Protein AF-A0AAV1ZZS0-F1 (afdb_monomer)

Radius of gyration: 20.12 Å; Cα contacts (8 Å, |Δi|>4): 157; chains: 1; bounding box: 24×25×69 Å

Foldseek 3Di:
DDWDDPQFFWWKWKFKDKQQQTDDIDIDTHNDFDWDWDWDDDPTIIIITIFTHGRDNCTCVVVNVDGRPPPPDDDDVVVVVVVVVVVD

Nearest PDB structures (foldseek):
  2l03-assembly1_A  TM=5.715E-01  e=2.744E+00  Homo sapiens

Mean predicted aligned error: 10.87 Å

Structure (mmCIF, N/CA/C/O backbone):
data_AF-A0AAV1ZZS0-F1
#
_entry.id   AF-A0AAV1ZZS0-F1
#
loop_
_atom_site.group_PDB
_atom_site.id
_atom_site.type_symbol
_atom_site.label_atom_id
_atom_site.label_alt_id
_atom_site.label_comp_id
_atom_site.label_asym_id
_atom_site.label_entity_id
_atom_site.label_seq_id
_atom_site.pdbx_PDB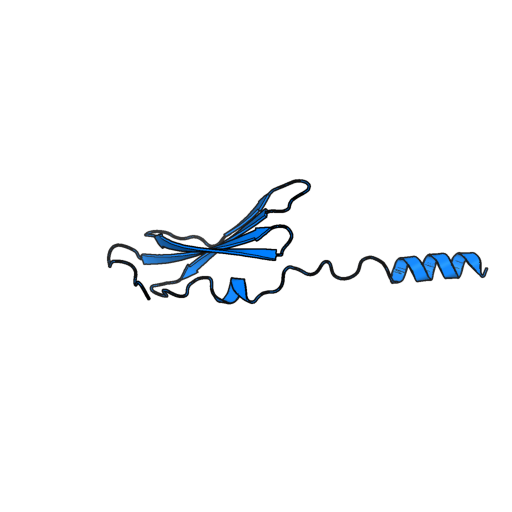_ins_code
_atom_site.Cartn_x
_atom_site.Cartn_y
_atom_site.Cartn_z
_atom_site.occupancy
_atom_site.B_iso_or_equiv
_atom_site.auth_seq_id
_atom_site.auth_comp_id
_atom_site.auth_asym_id
_atom_site.auth_atom_id
_atom_site.pdbx_PDB_model_num
ATOM 1 N N . MET A 1 1 ? -2.462 -8.416 -16.833 1.00 53.25 1 MET A N 1
ATOM 2 C CA . MET A 1 1 ? -1.575 -7.869 -15.785 1.00 53.25 1 MET A CA 1
ATOM 3 C C . MET A 1 1 ? -0.847 -6.710 -16.436 1.00 53.25 1 MET A C 1
ATOM 5 O O . MET A 1 1 ? -0.203 -6.944 -17.447 1.00 53.25 1 MET A O 1
ATOM 9 N N . THR A 1 2 ? -1.083 -5.476 -15.994 1.00 66.81 2 THR A N 1
ATOM 10 C CA . THR A 1 2 ? -0.555 -4.286 -16.681 1.00 66.81 2 THR A CA 1
ATOM 11 C C . THR A 1 2 ? 0.788 -3.921 -16.070 1.00 66.81 2 THR A C 1
ATOM 13 O O . THR A 1 2 ? 0.862 -3.664 -14.870 1.00 66.81 2 THR A O 1
ATOM 16 N N . GLU A 1 3 ? 1.841 -3.945 -16.878 1.00 73.00 3 GLU A N 1
ATOM 17 C CA . GLU A 1 3 ? 3.172 -3.498 -16.474 1.00 73.00 3 GLU A CA 1
ATOM 18 C C . GLU A 1 3 ? 3.284 -1.975 -16.570 1.00 73.00 3 GLU A C 1
ATOM 20 O O . GLU A 1 3 ? 2.612 -1.329 -17.377 1.00 73.00 3 GLU A O 1
ATOM 25 N N . CYS A 1 4 ? 4.128 -1.394 -15.720 1.00 82.62 4 CYS A N 1
ATOM 26 C CA . CYS A 1 4 ? 4.386 0.037 -15.758 1.00 82.62 4 CYS A CA 1
ATOM 27 C C . CYS A 1 4 ? 5.189 0.424 -17.001 1.00 82.62 4 CYS A C 1
ATOM 29 O O . CYS A 1 4 ? 6.077 -0.308 -17.433 1.00 82.62 4 CYS A O 1
ATOM 31 N N . SER A 1 5 ? 4.896 1.606 -17.550 1.00 83.25 5 SER A N 1
ATOM 32 C CA . SER A 1 5 ? 5.686 2.179 -18.643 1.00 83.25 5 SER A CA 1
ATOM 33 C C . SER A 1 5 ? 7.156 2.342 -18.237 1.00 83.25 5 SER A C 1
ATOM 35 O O . SER A 1 5 ? 7.452 2.530 -17.056 1.00 83.25 5 SER A O 1
ATOM 37 N N . GLY A 1 6 ? 8.074 2.350 -19.208 1.00 79.75 6 GLY A N 1
ATOM 38 C CA . GLY A 1 6 ? 9.516 2.472 -18.947 1.00 79.75 6 GLY A CA 1
ATOM 39 C C . GLY A 1 6 ? 9.951 3.761 -18.232 1.00 79.75 6 GLY A C 1
ATOM 40 O O . GLY A 1 6 ? 11.065 3.812 -17.726 1.00 79.75 6 GLY A O 1
ATOM 41 N N . GLY A 1 7 ? 9.086 4.781 -18.161 1.00 82.25 7 GLY A N 1
ATOM 42 C CA . GLY A 1 7 ? 9.331 6.007 -17.396 1.00 82.25 7 GLY A CA 1
ATOM 43 C C . GLY A 1 7 ? 9.068 5.881 -15.891 1.00 82.25 7 GLY A C 1
ATOM 44 O O . GLY A 1 7 ? 9.361 6.813 -15.151 1.00 82.25 7 GLY A O 1
ATOM 45 N N . SER A 1 8 ? 8.508 4.765 -15.420 1.00 85.44 8 SER A N 1
ATOM 46 C CA . SER A 1 8 ? 8.262 4.504 -13.999 1.00 85.44 8 SER A CA 1
ATOM 47 C C . SER A 1 8 ? 9.272 3.494 -13.459 1.00 85.44 8 SER A C 1
ATOM 49 O O . SER A 1 8 ? 9.512 2.457 -14.075 1.00 85.44 8 SER A O 1
ATOM 51 N N . ASN A 1 9 ? 9.822 3.760 -12.276 1.00 89.00 9 ASN A N 1
ATOM 52 C CA . ASN A 1 9 ? 10.805 2.873 -11.645 1.00 89.00 9 ASN A CA 1
ATOM 53 C C . ASN A 1 9 ? 10.141 1.834 -10.732 1.00 89.00 9 ASN A C 1
ATOM 55 O O . ASN A 1 9 ? 10.682 0.744 -10.527 1.00 89.00 9 ASN A O 1
ATOM 59 N N . PHE A 1 10 ? 8.951 2.151 -10.211 1.00 91.69 10 PHE A N 1
ATOM 60 C CA . PHE A 1 10 ? 8.268 1.354 -9.200 1.00 91.69 10 PHE A CA 1
ATOM 61 C C . PHE A 1 10 ? 6.805 1.085 -9.557 1.00 91.69 10 PHE A C 1
ATOM 63 O O . PHE A 1 10 ? 6.083 1.944 -10.067 1.00 91.69 10 PHE A O 1
ATOM 70 N N . CYS A 1 11 ? 6.349 -0.114 -9.203 1.00 92.62 11 CYS A N 1
ATOM 71 C CA . CYS A 1 11 ? 4.945 -0.416 -8.979 1.00 92.62 11 CYS A CA 1
ATOM 72 C C . CYS A 1 11 ? 4.641 -0.128 -7.503 1.00 92.62 11 CYS A C 1
ATOM 74 O O . CYS A 1 11 ? 5.253 -0.720 -6.614 1.00 92.62 11 CYS A O 1
ATOM 76 N N . LYS A 1 12 ? 3.695 0.771 -7.238 1.00 93.69 12 LYS A N 1
ATOM 77 C CA . LYS A 1 12 ? 3.238 1.141 -5.898 1.00 93.69 12 LYS A CA 1
ATOM 78 C C . LYS A 1 12 ? 1.946 0.398 -5.579 1.00 93.69 12 LYS A C 1
ATOM 80 O O . LYS A 1 12 ? 0.969 0.529 -6.313 1.00 93.69 12 LYS A O 1
ATOM 85 N N . GLY A 1 13 ? 1.929 -0.353 -4.482 1.00 94.31 13 GLY A N 1
ATOM 86 C CA . GLY A 1 13 ? 0.722 -0.969 -3.926 1.00 94.31 13 GLY A CA 1
ATOM 87 C C . GLY A 1 13 ? 0.279 -0.236 -2.664 1.00 94.31 13 GLY A C 1
ATOM 88 O O . GLY A 1 13 ? 1.097 -0.024 -1.778 1.00 94.31 13 GLY A O 1
ATOM 89 N N . VAL A 1 14 ? -0.993 0.140 -2.549 1.00 95.75 14 VAL A N 1
ATOM 90 C CA . VAL A 1 14 ? -1.562 0.717 -1.320 1.00 95.75 14 VAL A CA 1
ATOM 91 C C . VAL A 1 14 ? -2.666 -0.194 -0.810 1.00 95.75 14 VAL A C 1
ATOM 93 O O . VAL A 1 14 ? -3.689 -0.371 -1.470 1.00 95.75 14 VAL A O 1
ATOM 96 N N . ILE A 1 15 ? -2.436 -0.788 0.358 1.00 95.81 15 ILE A N 1
ATOM 97 C CA . ILE A 1 15 ? -3.417 -1.599 1.076 1.00 95.81 15 ILE A CA 1
ATOM 98 C C . ILE A 1 15 ? -4.142 -0.706 2.072 1.00 95.81 15 ILE A C 1
ATOM 100 O O .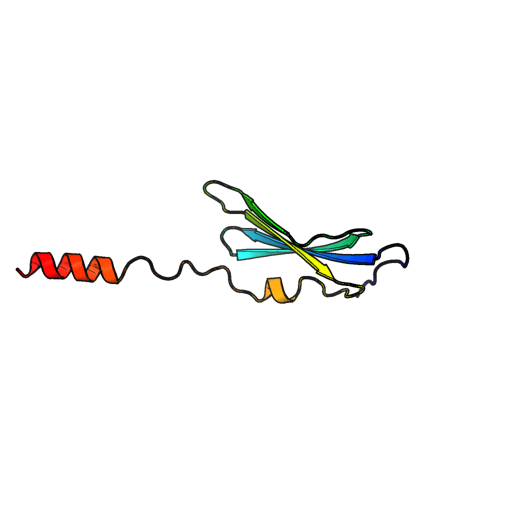 ILE A 1 15 ? -3.510 -0.161 2.976 1.00 95.81 15 ILE A O 1
ATOM 104 N N . THR A 1 16 ? -5.462 -0.631 1.951 1.00 94.62 16 THR A N 1
ATOM 105 C CA . THR A 1 16 ? -6.324 0.073 2.900 1.00 94.62 16 THR A CA 1
ATOM 106 C C . THR A 1 16 ? -7.051 -0.936 3.775 1.00 94.62 16 THR A C 1
ATOM 108 O O . THR A 1 16 ? -7.645 -1.907 3.288 1.00 94.62 16 THR A O 1
ATOM 111 N N . ARG A 1 17 ? -7.020 -0.689 5.083 1.00 93.88 17 ARG A N 1
ATOM 112 C CA . ARG A 1 17 ? -7.768 -1.430 6.094 1.00 93.88 17 ARG A CA 1
ATOM 113 C C . ARG A 1 17 ? -8.643 -0.497 6.902 1.00 93.88 17 ARG A C 1
ATOM 115 O O . ARG A 1 17 ? -8.205 0.590 7.266 1.00 93.88 17 ARG A O 1
ATOM 122 N N . ILE A 1 18 ? -9.841 -0.962 7.226 1.00 93.50 18 ILE A N 1
ATOM 123 C CA . ILE A 1 18 ? -10.775 -0.276 8.118 1.00 93.50 18 ILE A CA 1
ATOM 124 C C . ILE A 1 18 ? -11.058 -1.212 9.288 1.00 93.50 18 ILE A C 1
ATOM 126 O O . ILE A 1 18 ? -11.498 -2.340 9.084 1.00 93.50 18 ILE A O 1
ATOM 130 N N . ASN A 1 19 ? -10.744 -0.774 10.507 1.00 91.94 19 ASN A N 1
ATOM 131 C CA . ASN A 1 19 ? -10.775 -1.594 11.722 1.00 91.94 19 ASN A CA 1
ATOM 132 C C . ASN A 1 19 ? -10.043 -2.935 11.528 1.00 91.94 19 ASN A C 1
ATOM 134 O O . ASN A 1 19 ? -10.524 -4.002 11.901 1.00 91.94 19 ASN A O 1
ATOM 138 N N . GLY A 1 20 ? -8.890 -2.881 10.852 1.00 88.69 20 GLY A N 1
ATOM 139 C CA . GLY A 1 20 ? -8.067 -4.043 10.519 1.00 88.69 20 GLY A CA 1
ATOM 140 C C . GLY A 1 20 ? -8.578 -4.899 9.351 1.00 88.69 20 GLY A C 1
ATOM 141 O O . GLY A 1 20 ? -7.790 -5.647 8.766 1.00 88.69 20 GLY A O 1
ATOM 142 N N . VAL A 1 21 ? -9.841 -4.764 8.944 1.00 90.31 21 VAL A N 1
ATOM 143 C CA . VAL A 1 21 ? -10.426 -5.500 7.815 1.00 90.31 21 VAL A CA 1
ATOM 144 C C . VAL A 1 21 ? -9.864 -4.965 6.505 1.00 90.31 21 VAL A C 1
ATOM 146 O O . VAL A 1 21 ? -9.847 -3.757 6.282 1.00 90.31 21 VAL A O 1
ATOM 149 N N . PHE A 1 22 ? -9.391 -5.861 5.638 1.00 92.06 22 PHE A N 1
ATOM 150 C CA . PHE A 1 22 ? -8.965 -5.501 4.287 1.00 92.06 22 PHE A CA 1
ATOM 151 C C . PHE A 1 22 ? -10.164 -4.996 3.485 1.00 92.06 22 PHE A C 1
ATOM 153 O O . PHE A 1 22 ? -11.154 -5.710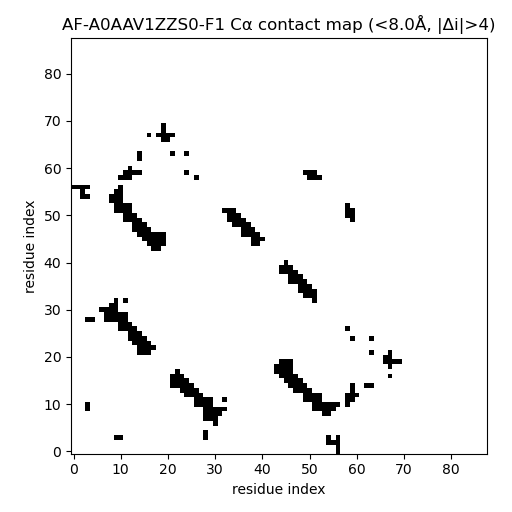 3.346 1.00 92.06 22 PHE A O 1
ATOM 160 N N . VAL A 1 23 ? -10.058 -3.781 2.949 1.00 93.38 23 VAL A N 1
ATOM 161 C CA . VAL A 1 23 ? -11.120 -3.189 2.124 1.00 93.38 23 VAL A CA 1
ATOM 162 C C . VAL A 1 23 ? -10.668 -2.923 0.698 1.00 93.38 23 VAL A C 1
ATOM 164 O O . VAL A 1 23 ? -11.479 -2.994 -0.220 1.00 93.38 23 VAL A O 1
ATOM 167 N N . GLN A 1 24 ? -9.383 -2.621 0.489 1.00 94.00 24 GLN A N 1
ATOM 168 C CA . GLN A 1 24 ? -8.908 -2.207 -0.824 1.00 94.00 24 GLN A CA 1
ATOM 169 C C . GLN A 1 24 ? -7.414 -2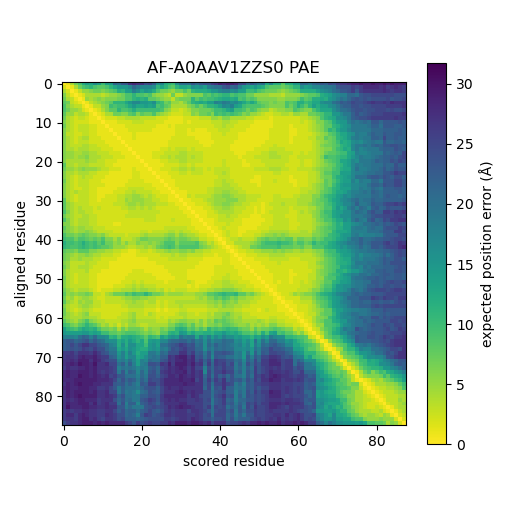.467 -1.023 1.00 94.00 24 GLN A C 1
ATOM 171 O O . GLN A 1 24 ? -6.608 -2.286 -0.112 1.00 94.00 24 GLN A O 1
ATOM 176 N N . LEU A 1 25 ? -7.056 -2.824 -2.259 1.00 94.12 25 LEU A N 1
ATOM 177 C CA . LEU A 1 25 ? -5.699 -2.754 -2.794 1.00 94.12 25 LEU A CA 1
ATOM 178 C C . LEU A 1 25 ? -5.716 -1.871 -4.044 1.00 94.12 25 LEU A C 1
ATOM 180 O O . LEU A 1 25 ? -6.349 -2.217 -5.039 1.00 94.12 25 LEU A O 1
ATOM 184 N N . GLN A 1 26 ? -5.013 -0.744 -3.997 1.00 94.25 26 GLN A N 1
ATOM 185 C CA . GLN A 1 26 ? -4.782 0.125 -5.150 1.00 94.25 26 GLN A CA 1
ATOM 186 C C . GLN A 1 26 ? -3.378 -0.109 -5.701 1.00 94.25 26 GLN A C 1
ATOM 188 O O . GLN A 1 26 ? -2.430 -0.269 -4.933 1.00 94.25 26 GLN A O 1
ATOM 193 N N . ARG A 1 27 ? -3.233 -0.113 -7.028 1.00 93.12 27 ARG A N 1
ATOM 194 C CA . ARG A 1 27 ? -1.929 -0.217 -7.690 1.00 93.12 27 ARG A CA 1
ATOM 195 C C . ARG A 1 27 ? -1.744 0.926 -8.670 1.00 93.12 27 ARG A C 1
ATOM 197 O O . ARG A 1 27 ? -2.621 1.169 -9.493 1.00 93.12 27 ARG A O 1
ATOM 204 N N . THR A 1 28 ? -0.603 1.597 -8.590 1.00 93.06 28 THR A N 1
ATOM 205 C CA . THR A 1 28 ? -0.209 2.647 -9.536 1.00 93.06 28 THR A CA 1
ATOM 206 C C . THR A 1 28 ? 1.274 2.521 -9.874 1.00 93.06 28 THR A C 1
ATOM 208 O O . THR A 1 28 ? 2.026 1.849 -9.171 1.00 93.06 28 THR A O 1
ATOM 211 N N . CYS A 1 29 ? 1.704 3.169 -10.949 1.00 93.38 29 CYS A N 1
ATOM 212 C CA . CYS A 1 29 ? 3.114 3.291 -11.309 1.00 93.38 29 CYS A CA 1
ATOM 213 C C . CYS A 1 29 ? 3.669 4.608 -10.764 1.00 93.38 29 CYS A C 1
ATOM 215 O O . CYS A 1 29 ? 2.940 5.596 -10.740 1.00 93.38 29 CYS A O 1
ATOM 217 N N . GLU A 1 30 ? 4.921 4.620 -10.313 1.00 92.50 30 GLU A N 1
ATOM 218 C CA . GLU A 1 30 ? 5.549 5.797 -9.703 1.00 92.50 30 GLU A CA 1
ATOM 219 C C . GLU A 1 30 ? 7.043 5.869 -10.067 1.00 92.50 30 GLU A C 1
ATOM 221 O O . GLU A 1 30 ? 7.697 4.844 -10.295 1.00 92.50 30 GLU A O 1
ATOM 226 N N . THR A 1 31 ? 7.597 7.079 -10.145 1.00 92.88 31 THR A N 1
ATOM 227 C CA . THR A 1 31 ? 9.033 7.315 -10.390 1.00 92.88 31 THR A CA 1
ATOM 228 C C . THR A 1 31 ? 9.870 7.203 -9.120 1.00 92.88 31 THR A C 1
ATOM 230 O O . THR A 1 31 ? 10.984 6.684 -9.184 1.00 92.88 31 THR A O 1
ATOM 233 N N . ASP A 1 32 ? 9.323 7.634 -7.984 1.00 93.19 32 ASP A N 1
ATOM 234 C CA . ASP A 1 32 ? 9.924 7.538 -6.654 1.00 93.19 32 ASP A CA 1
ATOM 235 C C . ASP A 1 32 ? 8.909 6.963 -5.662 1.00 93.19 32 ASP A C 1
ATOM 237 O O . ASP A 1 32 ? 7.746 7.358 -5.641 1.00 93.19 32 ASP A O 1
ATOM 241 N N . CYS A 1 33 ? 9.329 5.996 -4.853 1.00 93.00 33 CYS A N 1
ATOM 242 C CA . CYS A 1 33 ? 8.438 5.274 -3.960 1.00 93.00 33 CYS A CA 1
ATOM 243 C C . CYS A 1 33 ? 9.130 4.987 -2.627 1.00 93.00 33 CYS A C 1
ATOM 245 O O . CYS A 1 33 ? 10.214 4.412 -2.586 1.00 93.00 33 CYS A O 1
ATOM 247 N N . GLN A 1 34 ? 8.455 5.352 -1.536 1.00 95.50 34 GLN A N 1
ATOM 248 C CA . GLN A 1 34 ? 8.882 5.080 -0.165 1.00 95.50 34 GLN A CA 1
ATOM 249 C C . GLN A 1 34 ? 7.825 4.258 0.562 1.00 95.50 34 GLN A C 1
ATOM 251 O O . GLN A 1 34 ? 6.640 4.607 0.534 1.00 95.50 34 GLN A O 1
ATOM 256 N N . GLU A 1 35 ? 8.247 3.180 1.217 1.00 94.75 35 GLU A N 1
ATOM 257 C CA . GLU A 1 35 ? 7.350 2.354 2.019 1.00 94.75 35 GLU A CA 1
ATOM 258 C C . GLU A 1 35 ? 6.925 3.097 3.282 1.00 94.75 35 GLU A C 1
ATOM 260 O O . GLU A 1 35 ? 7.731 3.707 3.982 1.00 94.75 35 GLU A O 1
ATOM 265 N N . THR A 1 36 ? 5.629 3.074 3.573 1.00 95.88 36 THR A N 1
ATOM 266 C CA . THR A 1 36 ? 5.091 3.739 4.760 1.00 95.88 36 THR A CA 1
ATOM 267 C C . THR A 1 36 ? 3.734 3.164 5.125 1.00 95.88 36 THR A C 1
ATOM 269 O O . THR A 1 36 ? 2.960 2.792 4.245 1.00 95.88 36 THR A O 1
ATOM 272 N N . CYS A 1 37 ? 3.428 3.107 6.418 1.00 94.94 37 CYS A N 1
ATOM 273 C CA . CYS A 1 37 ? 2.083 2.833 6.903 1.00 94.94 37 CYS A CA 1
ATOM 274 C C . CYS A 1 37 ? 1.598 4.037 7.701 1.00 94.94 37 CYS A C 1
ATOM 276 O O . CYS A 1 37 ? 2.246 4.442 8.665 1.00 94.94 37 CYS A O 1
ATOM 278 N N . THR A 1 38 ? 0.443 4.572 7.331 1.00 95.69 38 THR A N 1
ATOM 279 C CA . THR A 1 38 ? -0.234 5.626 8.081 1.00 95.69 38 THR A CA 1
ATOM 280 C C . THR A 1 38 ? -1.502 5.073 8.704 1.00 95.69 38 THR A C 1
ATOM 282 O O . THR A 1 38 ? -2.191 4.228 8.130 1.00 95.69 38 THR A O 1
ATOM 285 N N . GLU A 1 39 ? -1.800 5.538 9.910 1.00 94.81 39 GLU A N 1
ATOM 286 C CA . GLU A 1 39 ? -2.993 5.157 10.650 1.00 94.81 39 GLU A CA 1
ATOM 287 C C . GLU A 1 39 ? -3.702 6.426 11.117 1.00 94.81 39 GLU A C 1
ATOM 289 O O . GLU A 1 39 ? -3.061 7.373 11.575 1.00 94.81 39 GLU A O 1
ATOM 294 N N . LYS A 1 40 ? -5.021 6.481 10.930 1.00 93.50 40 LYS A N 1
ATOM 295 C CA . LYS A 1 40 ? -5.851 7.649 11.243 1.00 93.50 40 LYS A CA 1
ATOM 296 C C . LYS A 1 40 ? -7.215 7.223 11.777 1.00 93.50 40 LYS A C 1
ATOM 298 O O . LYS A 1 40 ? -7.742 6.183 11.385 1.00 93.50 40 LYS A O 1
ATOM 303 N N . GLY A 1 41 ? -7.809 8.082 12.603 1.00 91.06 41 GLY A N 1
ATOM 304 C CA . GLY A 1 41 ? -9.178 7.942 13.103 1.00 91.06 41 GLY A CA 1
ATOM 305 C C . GLY A 1 41 ? -9.265 7.600 14.593 1.00 91.06 41 GLY A C 1
ATOM 306 O O . GLY A 1 41 ? -8.461 6.839 15.118 1.00 91.06 41 GLY A O 1
ATOM 307 N N . TYR A 1 42 ? -10.266 8.176 15.265 1.00 82.44 42 TYR A N 1
ATOM 308 C CA . TYR A 1 42 ? -10.476 8.058 16.718 1.00 82.44 42 TYR A CA 1
ATOM 309 C C . TYR A 1 42 ? -11.550 7.023 17.113 1.00 82.44 42 TYR A C 1
ATOM 311 O O . TYR A 1 42 ? -11.728 6.746 18.293 1.00 82.44 42 TYR A O 1
ATOM 319 N N . GLY A 1 43 ? -12.259 6.437 16.140 1.00 88.25 43 GLY A N 1
ATOM 320 C CA . GLY A 1 43 ? -13.300 5.420 16.370 1.00 88.25 43 GLY A CA 1
ATOM 321 C C . GLY A 1 43 ? -13.426 4.408 15.229 1.00 88.25 43 GLY A C 1
ATOM 322 O O . GLY A 1 43 ? -13.601 3.218 15.469 1.00 88.25 43 GLY A O 1
ATOM 323 N N . ILE A 1 44 ? -13.246 4.863 13.986 1.00 90.25 44 ILE A N 1
ATOM 324 C CA . ILE A 1 44 ? -12.994 4.000 12.829 1.00 90.25 44 ILE A CA 1
ATOM 325 C C . ILE A 1 44 ? -11.514 4.141 12.483 1.00 90.25 44 ILE A C 1
ATOM 327 O O . ILE A 1 44 ? -11.090 5.192 12.001 1.00 9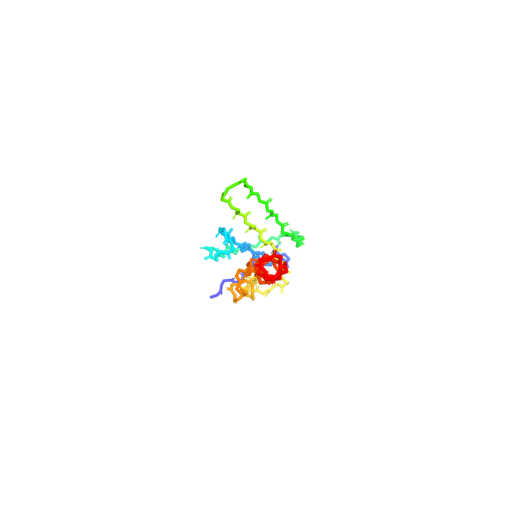0.25 44 ILE A O 1
ATOM 331 N N . GLN A 1 45 ? -10.728 3.103 12.752 1.00 94.25 45 GLN A N 1
ATOM 332 C CA . GLN A 1 45 ? -9.297 3.098 12.466 1.00 94.25 45 GLN A CA 1
ATOM 333 C C . GLN A 1 45 ? -9.081 2.763 10.996 1.00 94.25 45 GLN A C 1
ATOM 335 O O . GLN A 1 45 ? -9.381 1.657 10.547 1.00 94.25 45 GLN A O 1
ATOM 340 N N . THR A 1 46 ? -8.559 3.720 10.239 1.00 95.12 46 THR A N 1
ATOM 341 C CA . THR A 1 46 ? -8.147 3.507 8.853 1.00 95.12 46 THR A CA 1
ATOM 342 C C . THR A 1 46 ? -6.636 3.401 8.803 1.00 95.12 46 THR A C 1
ATOM 344 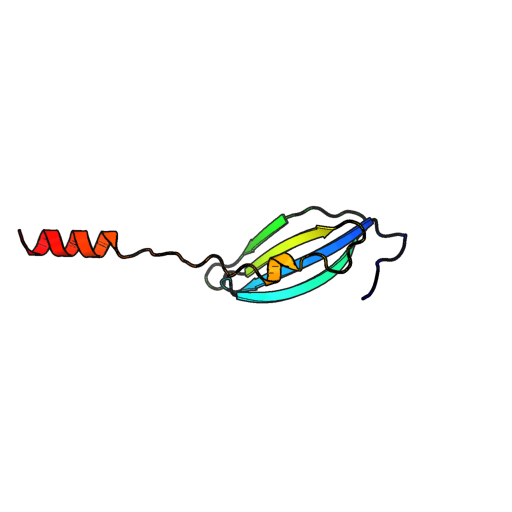O O . THR A 1 46 ? -5.939 4.326 9.218 1.00 95.12 46 THR A O 1
ATOM 347 N N . ARG A 1 47 ? -6.132 2.293 8.266 1.00 95.19 47 ARG A N 1
ATOM 348 C CA . ARG A 1 47 ? -4.704 2.061 8.063 1.00 95.19 47 ARG A CA 1
ATOM 349 C C . ARG A 1 47 ? -4.412 1.907 6.580 1.00 95.19 47 ARG A C 1
ATOM 351 O O . ARG A 1 47 ? -4.997 1.048 5.926 1.00 95.19 47 ARG A O 1
ATOM 358 N N . GLU A 1 48 ? -3.493 2.710 6.070 1.00 95.75 48 GLU A N 1
ATOM 359 C CA . GLU A 1 48 ? -3.037 2.678 4.683 1.00 95.75 48 GLU A CA 1
ATOM 360 C C . GLU A 1 48 ? -1.550 2.323 4.666 1.00 95.75 48 GLU A C 1
ATOM 362 O O . GLU A 1 48 ? -0.725 3.068 5.186 1.00 95.75 48 GLU A O 1
ATOM 367 N N . CYS A 1 49 ? -1.198 1.176 4.086 1.00 95.56 49 CYS A N 1
ATOM 368 C CA . CYS A 1 49 ? 0.190 0.741 3.935 1.00 95.56 49 CYS A CA 1
ATOM 369 C C . CYS A 1 49 ? 0.598 0.770 2.465 1.00 95.56 49 CYS A C 1
ATOM 371 O O . CYS A 1 49 ? -0.014 0.106 1.625 1.00 95.56 49 CYS A O 1
ATOM 373 N N . ARG A 1 50 ? 1.645 1.537 2.174 1.00 95.62 50 ARG A N 1
ATOM 374 C CA . ARG A 1 50 ? 2.278 1.684 0.870 1.00 95.62 50 ARG A CA 1
ATOM 375 C C . ARG A 1 50 ? 3.465 0.732 0.755 1.00 95.62 50 ARG A C 1
ATOM 377 O O . ARG A 1 50 ? 4.355 0.751 1.599 1.00 95.62 50 ARG A O 1
ATOM 384 N N . PHE A 1 51 ? 3.476 -0.025 -0.333 1.00 94.75 51 PHE A N 1
ATOM 385 C CA . PHE A 1 51 ? 4.515 -0.965 -0.733 1.00 94.75 51 PHE A CA 1
ATOM 386 C C . PHE A 1 51 ? 5.130 -0.516 -2.052 1.00 94.75 51 PHE A C 1
ATOM 388 O O . PHE A 1 51 ? 4.409 -0.051 -2.944 1.00 94.75 51 PHE A O 1
ATOM 395 N N . CYS A 1 52 ? 6.440 -0.692 -2.181 1.00 93.88 52 CYS A N 1
ATOM 396 C CA . CYS A 1 52 ? 7.208 -0.249 -3.336 1.00 93.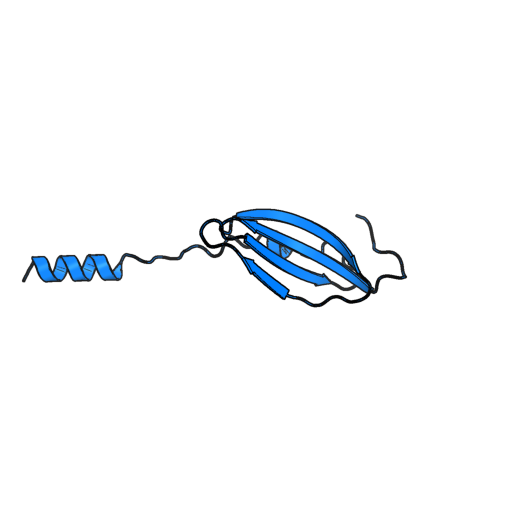88 52 CYS A CA 1
ATOM 397 C C . CYS A 1 52 ? 7.946 -1.435 -3.947 1.00 93.88 52 CYS A C 1
ATOM 399 O O . CYS A 1 52 ? 8.855 -1.988 -3.338 1.00 93.88 52 CYS A O 1
ATOM 401 N N . CYS A 1 53 ? 7.566 -1.829 -5.160 1.00 92.56 53 CYS A N 1
ATOM 402 C CA . CYS A 1 53 ? 8.148 -2.989 -5.822 1.00 92.56 53 CYS A CA 1
ATOM 403 C C . CYS A 1 53 ? 8.762 -2.599 -7.167 1.00 92.56 53 CYS A C 1
ATOM 405 O O . CYS A 1 53 ? 8.148 -1.880 -7.956 1.00 92.56 53 CYS A O 1
ATOM 407 N N . VAL A 1 54 ? 9.959 -3.100 -7.466 1.00 90.88 54 VAL A N 1
ATOM 408 C CA . VAL A 1 54 ? 10.629 -2.837 -8.747 1.00 90.88 54 VAL A CA 1
ATOM 409 C C . VAL A 1 54 ? 10.022 -3.734 -9.820 1.00 90.88 54 VAL A C 1
ATOM 411 O O . VAL A 1 54 ? 10.175 -4.951 -9.763 1.00 90.88 54 VAL A O 1
ATOM 414 N N . LYS A 1 55 ? 9.325 -3.131 -10.793 1.00 80.19 55 LYS A N 1
ATOM 415 C CA . LYS A 1 55 ? 8.743 -3.815 -11.967 1.00 80.19 55 LYS A CA 1
ATOM 416 C C . LYS A 1 55 ? 7.901 -5.065 -11.638 1.00 80.19 55 LYS A C 1
ATOM 418 O O . LYS A 1 55 ? 7.824 -5.987 -12.442 1.00 80.19 55 LYS A O 1
ATOM 423 N N . ALA A 1 56 ? 7.258 -5.098 -10.469 1.00 89.12 56 ALA A N 1
ATOM 424 C CA . ALA A 1 56 ? 6.415 -6.212 -10.037 1.00 89.12 56 ALA A CA 1
ATOM 425 C C . ALA A 1 56 ? 4.929 -5.797 -10.035 1.00 89.12 56 ALA A C 1
ATOM 427 O O . ALA A 1 56 ? 4.485 -5.097 -9.117 1.00 89.12 56 ALA A O 1
ATOM 428 N N . PRO A 1 57 ? 4.130 -6.210 -11.038 1.00 86.19 57 PRO A N 1
ATOM 429 C CA . PRO A 1 57 ? 2.743 -5.758 -11.185 1.00 86.19 57 PRO A CA 1
ATOM 430 C C . PRO A 1 57 ? 1.792 -6.290 -10.101 1.00 86.19 57 PRO A C 1
ATOM 432 O O . PRO A 1 57 ? 0.690 -5.770 -9.929 1.00 86.19 57 PRO A O 1
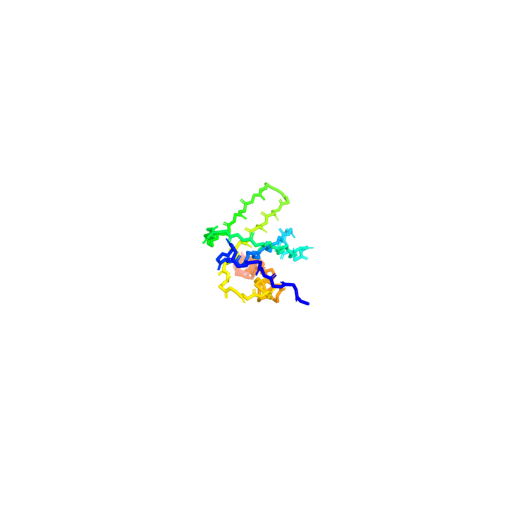ATOM 435 N N . ASP A 1 58 ? 2.193 -7.305 -9.336 1.00 90.19 58 ASP A N 1
ATOM 436 C CA . ASP A 1 58 ? 1.448 -7.840 -8.197 1.00 90.19 58 ASP A CA 1
ATOM 437 C C . ASP A 1 58 ? 1.790 -7.171 -6.855 1.00 90.19 58 ASP A C 1
ATOM 439 O O . ASP A 1 58 ? 1.313 -7.633 -5.814 1.00 90.19 58 ASP A O 1
ATOM 443 N N . CYS A 1 59 ? 2.527 -6.053 -6.866 1.00 91.81 59 CYS A N 1
ATOM 444 C CA . CYS A 1 59 ? 2.945 -5.323 -5.667 1.00 91.81 59 CYS A CA 1
ATOM 445 C C . CYS A 1 59 ? 1.818 -5.140 -4.635 1.00 91.81 59 CYS A C 1
ATOM 447 O O . CYS A 1 59 ? 0.660 -4.886 -4.986 1.00 91.81 59 CYS A O 1
ATOM 449 N N . GLY A 1 60 ? 2.155 -5.300 -3.354 1.00 89.25 60 GLY A N 1
ATOM 450 C CA . GLY A 1 60 ? 1.204 -5.233 -2.242 1.00 89.25 60 GLY A CA 1
ATOM 451 C C . GLY A 1 60 ? 0.351 -6.492 -2.040 1.00 89.25 60 GLY A C 1
ATOM 452 O O . GLY A 1 60 ? -0.443 -6.521 -1.103 1.00 89.25 60 GLY A O 1
ATOM 453 N N . LYS A 1 61 ? 0.507 -7.552 -2.856 1.00 89.62 61 LYS A N 1
ATOM 454 C CA . LYS A 1 61 ? -0.288 -8.785 -2.709 1.00 89.62 61 LYS A CA 1
ATOM 455 C C . LYS A 1 61 ? -0.165 -9.418 -1.318 1.00 89.62 61 LYS A C 1
ATOM 457 O O . LYS A 1 61 ? -1.161 -9.785 -0.721 1.00 89.62 61 LYS A O 1
ATOM 462 N N . GLU A 1 62 ? 1.014 -9.497 -0.717 1.00 84.19 62 GLU A N 1
ATOM 463 C CA . GLU A 1 62 ? 1.125 -10.194 0.575 1.00 84.19 62 GLU A CA 1
ATOM 464 C C . GLU A 1 62 ? 0.377 -9.460 1.702 1.00 84.19 62 GLU A C 1
ATOM 466 O O . GLU A 1 62 ? -0.124 -10.087 2.637 1.00 84.19 62 GLU A O 1
ATOM 471 N N . GLY A 1 63 ? 0.178 -8.149 1.541 1.00 77.06 63 GLY A N 1
ATOM 472 C CA . GLY A 1 63 ? -0.614 -7.326 2.443 1.00 77.06 63 GLY A CA 1
ATOM 473 C C . GLY A 1 63 ? -2.121 -7.588 2.396 1.00 77.06 63 GLY A C 1
ATOM 474 O O . GLY A 1 63 ? -2.802 -7.150 3.320 1.00 77.06 63 GLY A O 1
ATOM 475 N N . TYR A 1 64 ? -2.665 -8.302 1.395 1.00 71.94 64 TYR A N 1
ATOM 476 C CA . TYR A 1 64 ? -4.072 -8.746 1.422 1.00 71.94 64 TYR A CA 1
ATOM 477 C C . TYR A 1 64 ? -4.266 -9.975 2.321 1.00 71.94 64 TYR A C 1
ATOM 479 O O . TYR A 1 64 ? -5.312 -10.110 2.951 1.00 71.94 64 TYR A O 1
ATOM 487 N N . LYS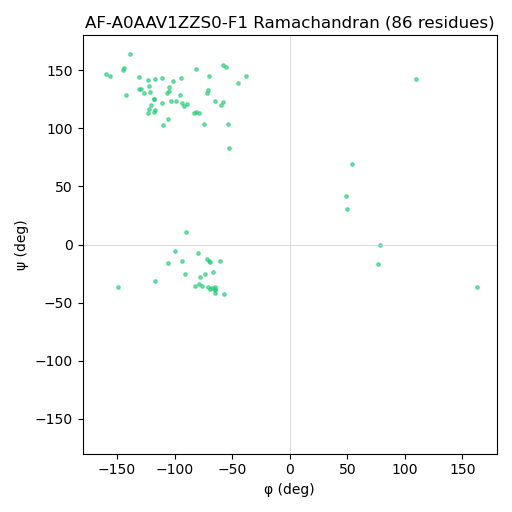 A 1 65 ? -3.268 -10.871 2.389 1.00 68.81 65 LYS A N 1
ATOM 488 C CA . LYS A 1 65 ? -3.359 -12.148 3.123 1.00 68.81 65 LYS A CA 1
ATOM 489 C C . LYS A 1 65 ? -3.189 -11.990 4.620 1.00 68.81 65 LYS A C 1
ATOM 491 O O . LYS A 1 65 ? -3.682 -12.819 5.379 1.00 68.81 65 LYS A O 1
ATOM 496 N N . SER A 1 66 ? -2.452 -10.969 5.048 1.00 59.88 66 SER A N 1
ATOM 497 C CA . SER A 1 66 ? -2.244 -10.716 6.467 1.00 59.88 66 SER A CA 1
ATOM 498 C C . SER A 1 66 ? -3.618 -10.480 7.096 1.00 59.88 66 SER A C 1
ATOM 500 O O . SER A 1 66 ? -4.350 -9.582 6.678 1.00 59.88 66 SER A O 1
ATOM 502 N N . ALA A 1 67 ? -4.026 -11.297 8.063 1.00 55.16 67 ALA A N 1
ATOM 503 C CA . ALA A 1 67 ? -5.196 -10.958 8.860 1.00 55.16 67 ALA A CA 1
ATOM 504 C C . ALA A 1 67 ? -4.972 -9.565 9.478 1.00 55.16 67 ALA A C 1
ATOM 506 O O . ALA A 1 67 ? -3.825 -9.151 9.682 1.00 55.16 67 ALA A O 1
ATOM 507 N N . ALA A 1 68 ? -6.057 -8.835 9.757 1.00 55.31 68 ALA A N 1
ATOM 508 C CA . ALA A 1 68 ? -6.013 -7.705 10.684 1.00 55.31 68 ALA A CA 1
ATOM 509 C C . ALA A 1 68 ? -5.080 -8.046 11.862 1.00 55.31 68 ALA A C 1
ATOM 511 O O . ALA A 1 68 ? -5.085 -9.215 12.270 1.00 55.31 68 ALA A O 1
ATOM 512 N N . PRO A 1 69 ? -4.315 -7.105 12.447 1.00 52.69 69 PRO A N 1
ATOM 513 C CA . PRO A 1 69 ? -3.797 -7.347 13.784 1.00 52.69 69 PRO A CA 1
ATOM 514 C C . PRO A 1 69 ? -5.003 -7.704 14.658 1.00 52.69 69 PRO A C 1
ATOM 516 O O . PRO A 1 69 ? -5.849 -6.867 14.960 1.00 52.69 69 PRO A O 1
ATOM 519 N N . SER A 1 70 ? -5.140 -8.996 14.957 1.00 46.31 70 SER A N 1
ATOM 520 C CA . SER A 1 70 ? -6.124 -9.493 15.895 1.00 46.31 70 SER A CA 1
ATOM 521 C C . SER A 1 70 ? -5.816 -8.759 17.185 1.00 46.31 70 SER A C 1
ATOM 523 O O . SER A 1 70 ? -4.687 -8.852 17.670 1.00 46.31 70 SER A O 1
ATOM 525 N N . LEU A 1 71 ? -6.795 -8.036 17.726 1.00 52.00 71 LEU A N 1
ATOM 526 C CA . LEU A 1 71 ? -6.835 -7.664 19.136 1.00 52.00 71 LEU A CA 1
ATOM 527 C C . LEU A 1 71 ? -6.678 -8.963 19.943 1.00 52.00 71 LEU A C 1
ATOM 529 O O . LEU A 1 71 ? -7.652 -9.632 20.278 1.00 52.00 71 LEU A O 1
ATOM 533 N N . LYS A 1 72 ? -5.443 -9.424 20.151 1.00 48.00 72 LYS A N 1
ATOM 534 C CA . LYS A 1 72 ? -5.158 -10.606 20.951 1.00 48.00 72 LYS A CA 1
ATOM 535 C C . LYS A 1 72 ? -5.337 -10.208 22.410 1.00 48.00 72 LYS A C 1
ATOM 537 O O . LYS A 1 72 ? -4.486 -9.549 22.989 1.00 48.00 72 LYS A O 1
ATOM 542 N N . GLN A 1 73 ? -6.469 -10.648 22.957 1.00 55.22 73 GLN A N 1
ATOM 543 C CA . GLN A 1 73 ? -6.645 -11.113 24.335 1.00 55.22 73 GLN A CA 1
ATOM 544 C C . GLN A 1 73 ? -6.189 -10.157 25.445 1.00 55.22 73 GLN A C 1
ATOM 546 O O . GLN A 1 73 ? -5.301 -10.465 26.234 1.00 55.22 73 GLN A O 1
ATOM 551 N N . ALA A 1 74 ? -6.908 -9.050 25.601 1.00 51.56 74 ALA A N 1
ATOM 552 C CA . ALA A 1 74 ? -7.081 -8.461 26.923 1.00 51.56 74 ALA A CA 1
ATOM 553 C C . ALA A 1 74 ? -8.235 -9.204 27.622 1.00 51.56 74 ALA A C 1
ATOM 555 O O . ALA A 1 74 ? -9.369 -9.125 27.160 1.00 51.56 74 ALA A O 1
ATOM 556 N N . GLY A 1 75 ? -7.978 -9.952 28.699 1.00 52.22 75 GLY A N 1
ATOM 557 C CA . GLY A 1 75 ? -9.084 -10.380 29.571 1.00 52.22 75 GLY A CA 1
ATOM 558 C C . GLY A 1 75 ? -8.822 -11.543 30.521 1.00 52.22 75 GLY A C 1
ATOM 559 O O . GLY A 1 75 ? -9.305 -11.511 31.649 1.00 52.22 75 GLY A O 1
ATOM 560 N N . TRP A 1 76 ? -8.040 -12.554 30.131 1.00 58.34 76 TRP A N 1
ATOM 561 C CA . TRP A 1 76 ? -7.908 -13.745 30.982 1.00 58.34 76 TRP A CA 1
ATOM 562 C C . TRP A 1 76 ? -7.122 -13.578 32.294 1.00 58.34 76 TRP A C 1
ATOM 564 O O . TRP A 1 76 ? -7.567 -14.155 33.287 1.00 58.34 76 TRP A O 1
ATOM 574 N N . PRO A 1 77 ? -6.037 -12.780 32.388 1.00 66.56 77 PRO A N 1
ATOM 575 C CA . PRO A 1 77 ? -5.338 -12.643 33.668 1.00 66.56 77 PRO A CA 1
ATOM 576 C C . PRO A 1 77 ? -6.110 -11.785 34.689 1.00 66.56 77 PRO A C 1
ATOM 578 O O . PRO A 1 77 ? -5.958 -11.990 35.889 1.00 66.56 77 PRO A O 1
ATOM 581 N N . LEU A 1 78 ? -6.982 -10.870 34.241 1.00 64.06 78 LEU A N 1
ATOM 582 C CA . LEU A 1 78 ? -7.801 -10.020 35.122 1.00 64.06 78 LEU A CA 1
ATOM 583 C C . LEU A 1 78 ? -8.996 -10.767 35.737 1.00 64.06 78 LEU A C 1
ATOM 585 O O . LEU A 1 78 ? -9.320 -10.546 36.901 1.00 64.06 78 LEU A O 1
ATOM 589 N N . LEU A 1 79 ? -9.615 -11.690 34.994 1.00 67.00 79 LEU A N 1
ATOM 590 C CA . LEU A 1 79 ? -10.697 -12.543 35.505 1.00 67.00 79 LEU A CA 1
ATOM 591 C C . LEU A 1 79 ? -10.222 -13.497 36.613 1.00 67.00 79 LEU A C 1
ATOM 593 O O . LEU A 1 79 ? -10.945 -13.717 37.582 1.00 67.00 79 LEU A O 1
ATOM 597 N N . LEU A 1 80 ? -8.999 -14.024 36.500 1.00 71.88 80 LEU A N 1
ATOM 598 C CA . LEU A 1 80 ? -8.411 -14.897 37.522 1.00 71.88 80 LEU A CA 1
ATOM 599 C C . LEU A 1 80 ? -8.071 -14.141 38.814 1.00 71.88 80 LEU A C 1
ATOM 601 O O . LEU A 1 80 ? -8.308 -14.664 39.900 1.00 71.88 80 LEU A O 1
ATOM 605 N N . LEU A 1 81 ? -7.576 -12.902 38.710 1.00 70.62 81 LEU A N 1
ATOM 606 C CA . LEU A 1 81 ? -7.312 -12.051 39.877 1.00 70.62 81 LEU A CA 1
ATOM 607 C C . LEU A 1 81 ? -8.599 -11.685 40.629 1.00 70.62 81 LEU A C 1
ATOM 609 O O . LEU A 1 81 ? -8.619 -11.763 41.854 1.00 70.62 81 LEU A O 1
ATOM 613 N N . LEU A 1 82 ? -9.680 -11.359 39.911 1.00 70.62 82 LEU A N 1
ATOM 614 C CA . LEU A 1 82 ? -10.979 -11.059 40.526 1.00 70.62 82 LEU A CA 1
ATOM 615 C C . LEU A 1 82 ? -11.583 -12.274 41.246 1.00 70.62 82 LEU A C 1
ATOM 617 O O . LEU A 1 82 ? -12.142 -12.128 42.330 1.00 70.62 82 LEU A O 1
ATOM 621 N N . LEU A 1 83 ? -11.445 -13.477 40.681 1.00 76.88 83 LEU A N 1
ATOM 622 C CA . LEU A 1 83 ? -11.911 -14.704 41.333 1.00 76.88 83 LEU A CA 1
ATOM 623 C C . LEU A 1 83 ? -11.102 -15.038 42.593 1.00 76.88 83 LEU A C 1
ATOM 625 O O . LEU A 1 83 ? -11.688 -15.468 43.581 1.00 76.88 83 LEU A O 1
ATOM 629 N N . TYR A 1 84 ? -9.786 -14.804 42.597 1.00 76.50 84 TYR A N 1
ATOM 630 C CA . TYR A 1 84 ? -8.942 -15.080 43.765 1.00 76.50 84 TYR A CA 1
ATOM 631 C C . TYR A 1 84 ? -9.307 -14.193 44.966 1.00 76.50 84 TYR A C 1
ATOM 633 O O . TYR A 1 84 ? -9.378 -14.681 46.087 1.00 76.50 84 TYR A O 1
ATOM 641 N N . THR A 1 85 ? -9.636 -12.918 44.730 1.00 72.00 85 THR A N 1
ATOM 642 C CA . THR A 1 85 ? -10.059 -11.977 45.786 1.00 72.00 85 THR A CA 1
ATOM 643 C C . THR A 1 85 ? -11.456 -12.237 46.359 1.00 72.00 85 THR A C 1
ATOM 645 O O . THR A 1 85 ? -11.813 -11.629 47.358 1.00 72.00 85 THR A O 1
ATOM 648 N N . LEU A 1 86 ? -12.264 -13.090 45.722 1.00 72.19 86 LEU A N 1
ATOM 649 C CA . LEU A 1 86 ? -13.615 -13.450 46.177 1.00 72.19 86 LEU A CA 1
ATOM 650 C C . LEU A 1 86 ? -13.640 -14.721 47.045 1.00 72.19 86 LEU A C 1
ATOM 652 O O . LEU A 1 86 ? -14.662 -15.006 47.664 1.00 72.19 86 LEU A O 1
ATOM 656 N N . ILE A 1 87 ? -12.550 -15.498 47.054 1.00 74.56 87 ILE A N 1
ATOM 657 C CA . ILE A 1 87 ? -12.456 -16.805 47.732 1.00 74.56 87 ILE A CA 1
ATOM 658 C C . ILE A 1 87 ? -11.622 -16.720 49.029 1.00 74.56 87 ILE A C 1
ATOM 660 O O . ILE A 1 87 ? -11.706 -17.619 49.865 1.00 74.56 87 ILE A O 1
ATOM 664 N N . THR A 1 88 ? -10.851 -15.646 49.222 1.00 59.31 88 THR A N 1
ATOM 665 C CA . THR A 1 88 ? -10.185 -15.285 50.491 1.00 59.31 88 THR A CA 1
ATOM 666 C C . THR A 1 88 ? -10.988 -14.250 51.256 1.00 59.31 88 THR A C 1
ATOM 668 O O . THR A 1 88 ? -11.148 -14.424 52.482 1.00 59.31 88 THR A O 1
#

pLDDT: mean 82.26, std 14.69, range [46.31, 95.88]

Solvent-accessible surface area (backbone atoms only — not comparable to full-atom values): 5292 Å² total; per-residue (Å²): 136,75,74,69,59,90,84,36,57,28,21,35,7,37,38,36,22,52,73,44,42,82,75,47,77,48,76,49,66,32,69,77,78,73,70,47,73,50,75,46,66,96,85,63,39,37,36,43,37,37,34,62,24,74,82,33,76,66,40,47,53,72,68,70,71,54,70,40,83,68,87,76,78,87,56,70,74,60,54,52,54,57,53,54,71,72,77,111

Organism: NCBI:txid280406

Sequence (88 aa):
MTECSGGSNFCKGVITRINGVFVQLQRTCETDCQETCTEKGYGIQTRECRFCCVKAPDCGKEGYKSAAPSLKQAGWPLLLLLLYTLIT

Secondary structure (DSSP, 8-state):
-PPPPTT--EEEEEEEEETTEEEEEEEEEESS---EEEEE-SSS-EEEEEEEESS-TTTTTHHHHS-------SSHHHHHHHHHHHH-